Protein AF-A0A6H1K4X9-F1 (afdb_monomer)

Structure (mmCIF, N/CA/C/O backbone):
data_AF-A0A6H1K4X9-F1
#
_entry.id   AF-A0A6H1K4X9-F1
#
loop_
_atom_site.group_PDB
_atom_site.id
_atom_site.type_symbol
_atom_site.label_atom_id
_atom_site.label_alt_id
_atom_site.label_comp_id
_atom_site.label_asym_id
_atom_site.label_entity_id
_atom_site.label_seq_id
_atom_site.pdbx_PDB_ins_code
_atom_site.Cartn_x
_atom_site.Cartn_y
_atom_site.Cartn_z
_atom_site.occupancy
_atom_site.B_iso_or_equiv
_atom_site.auth_seq_id
_atom_site.auth_comp_id
_atom_site.auth_asym_id
_atom_site.auth_atom_id
_atom_site.pdbx_PDB_model_num
ATOM 1 N N . MET A 1 1 ? 22.602 -9.487 23.850 1.00 39.19 1 MET A N 1
ATOM 2 C CA . MET A 1 1 ? 22.502 -9.867 22.423 1.00 39.19 1 MET A CA 1
ATOM 3 C C . MET A 1 1 ? 22.279 -8.601 21.614 1.00 39.19 1 MET A C 1
ATOM 5 O O . MET A 1 1 ? 21.149 -8.161 21.481 1.00 39.19 1 MET A O 1
ATOM 9 N N . GLY A 1 2 ? 23.353 -7.943 21.185 1.00 30.09 2 GLY A N 1
ATOM 10 C CA . GLY A 1 2 ? 23.281 -6.676 20.458 1.00 30.09 2 GLY A CA 1
ATOM 11 C C . GLY A 1 2 ? 24.159 -6.767 19.224 1.00 30.09 2 GLY A C 1
ATOM 12 O O . GLY A 1 2 ? 25.364 -6.964 19.346 1.00 30.09 2 GLY A O 1
ATOM 13 N N . CYS A 1 3 ? 23.555 -6.671 18.043 1.00 30.39 3 CYS A N 1
ATOM 14 C CA . CYS A 1 3 ? 24.294 -6.522 16.800 1.00 30.39 3 CYS A CA 1
ATOM 15 C C . CYS A 1 3 ? 24.533 -5.022 16.596 1.00 30.39 3 CYS A C 1
ATOM 17 O O . CYS A 1 3 ? 23.620 -4.281 16.236 1.00 30.39 3 CYS A O 1
ATOM 19 N N . ALA A 1 4 ? 25.739 -4.555 16.917 1.00 30.83 4 ALA A N 1
ATOM 20 C CA . ALA A 1 4 ? 26.140 -3.180 16.668 1.00 30.83 4 ALA A CA 1
ATOM 21 C C . ALA A 1 4 ? 26.573 -3.042 15.201 1.00 30.83 4 ALA A C 1
ATOM 23 O O . ALA A 1 4 ? 27.625 -3.536 14.800 1.00 30.83 4 ALA A O 1
ATOM 24 N N . LEU A 1 5 ? 25.757 -2.362 14.397 1.00 33.91 5 LEU A N 1
ATOM 25 C CA . LEU A 1 5 ? 26.104 -1.966 13.034 1.00 33.91 5 LEU A CA 1
ATOM 26 C C . LEU A 1 5 ? 27.127 -0.822 13.089 1.00 33.91 5 LEU A C 1
ATOM 28 O O . LEU A 1 5 ? 26.768 0.329 13.332 1.00 33.91 5 LEU A O 1
ATOM 32 N N . ARG A 1 6 ? 28.409 -1.123 12.851 1.00 31.22 6 ARG A N 1
ATOM 33 C CA . ARG A 1 6 ? 29.412 -0.097 12.527 1.00 31.22 6 ARG A CA 1
ATOM 34 C C . ARG A 1 6 ? 29.442 0.114 11.017 1.00 31.22 6 ARG A C 1
ATOM 36 O O . ARG A 1 6 ? 29.707 -0.805 10.250 1.00 31.22 6 ARG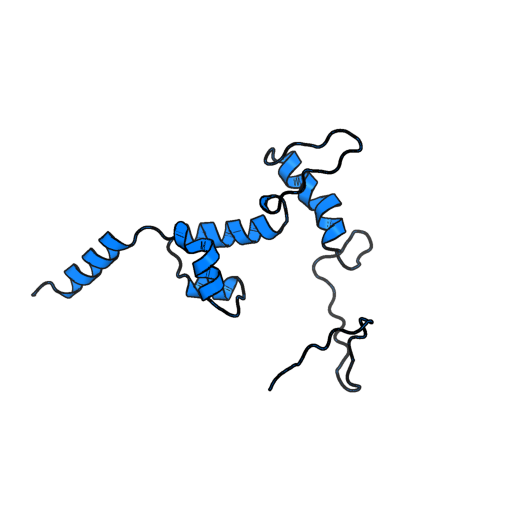 A O 1
ATOM 43 N N . TYR A 1 7 ? 29.147 1.342 10.606 1.00 37.97 7 TYR A N 1
ATOM 44 C CA . TYR A 1 7 ? 29.132 1.779 9.215 1.00 37.97 7 TYR A CA 1
ATOM 45 C C . TYR A 1 7 ? 30.551 2.168 8.780 1.00 37.97 7 TYR A C 1
ATOM 47 O O . TYR A 1 7 ? 31.004 3.281 9.036 1.00 37.97 7 TYR A O 1
ATOM 55 N N . SER A 1 8 ? 31.271 1.261 8.123 1.00 31.39 8 SER A N 1
ATOM 56 C CA . SER A 1 8 ? 32.501 1.609 7.405 1.00 31.39 8 SER A CA 1
ATOM 57 C C . SER A 1 8 ? 32.695 0.708 6.187 1.00 31.39 8 SER A C 1
ATOM 59 O O . SER A 1 8 ? 33.054 -0.453 6.325 1.00 31.39 8 SER A O 1
ATOM 61 N N . ARG A 1 9 ? 32.423 1.296 5.013 1.00 38.53 9 ARG A N 1
ATOM 62 C CA . ARG A 1 9 ? 32.922 0.974 3.661 1.00 38.53 9 ARG A CA 1
ATOM 63 C C . ARG A 1 9 ? 33.190 -0.512 3.358 1.00 38.53 9 ARG A C 1
ATOM 65 O O . ARG A 1 9 ? 34.259 -1.029 3.648 1.00 38.53 9 ARG A O 1
ATOM 72 N N . GLY A 1 10 ? 32.254 -1.124 2.630 1.00 34.19 10 GLY A N 1
ATOM 73 C CA . GLY A 1 10 ? 32.432 -2.414 1.958 1.00 34.19 10 GLY A CA 1
ATOM 74 C C . GLY A 1 10 ? 31.344 -3.407 2.347 1.00 34.19 10 GLY A C 1
ATOM 75 O O . GLY A 1 10 ? 31.325 -3.903 3.468 1.00 34.19 10 GLY A O 1
ATOM 76 N N . PHE A 1 11 ? 30.429 -3.710 1.424 1.00 34.09 11 PHE A N 1
ATOM 77 C CA . PHE A 1 11 ? 29.456 -4.794 1.582 1.00 34.09 11 PHE A CA 1
ATOM 78 C C . PHE A 1 11 ? 30.164 -6.153 1.445 1.00 34.09 11 PHE A C 1
ATOM 80 O O . PHE A 1 11 ? 29.998 -6.850 0.451 1.00 34.09 11 PHE A O 1
ATOM 87 N N . HIS A 1 12 ? 30.962 -6.536 2.438 1.00 33.03 12 HIS A N 1
ATOM 88 C CA . HIS A 1 12 ? 31.313 -7.933 2.658 1.00 33.03 12 HIS A CA 1
ATOM 89 C C . HIS A 1 12 ? 30.300 -8.489 3.655 1.00 33.03 12 HIS A C 1
ATOM 91 O O . HIS A 1 12 ? 30.369 -8.197 4.849 1.00 33.03 12 HIS A O 1
ATOM 97 N N . CYS A 1 13 ? 29.318 -9.261 3.176 1.00 36.28 13 CYS A N 1
ATOM 98 C CA . CYS A 1 13 ? 28.605 -10.139 4.092 1.00 36.28 13 CYS A CA 1
ATOM 99 C C . CYS A 1 13 ? 29.633 -11.164 4.585 1.00 36.28 13 CYS A C 1
ATOM 101 O O . CYS A 1 13 ? 30.194 -11.927 3.796 1.00 36.28 13 CYS A O 1
ATOM 103 N N . TRP A 1 14 ? 29.948 -11.132 5.874 1.00 41.56 14 TRP A N 1
ATOM 104 C CA . TRP A 1 14 ? 30.823 -12.126 6.474 1.00 41.56 14 TRP A CA 1
ATOM 105 C C . TRP A 1 14 ? 30.054 -13.445 6.526 1.00 41.56 14 TRP A C 1
ATOM 107 O O . TRP A 1 14 ? 29.203 -13.656 7.389 1.00 41.56 14 TRP A O 1
ATOM 117 N N . LEU A 1 15 ? 30.319 -14.309 5.548 1.00 48.75 15 LEU A N 1
ATOM 118 C CA . LEU A 1 15 ? 30.091 -15.739 5.683 1.00 48.75 15 LEU A CA 1
ATOM 119 C C . LEU A 1 15 ? 30.999 -16.196 6.825 1.00 48.75 15 LEU A C 1
ATOM 121 O O . LEU A 1 15 ? 32.217 -16.111 6.716 1.00 48.75 15 LEU A O 1
ATOM 125 N N . SER A 1 16 ? 30.412 -16.618 7.941 1.00 53.03 16 SER A N 1
ATOM 126 C CA . SER A 1 16 ? 31.153 -17.441 8.893 1.00 53.03 16 SER A CA 1
ATOM 127 C C . SER A 1 16 ? 31.391 -18.785 8.210 1.00 53.03 16 SER A C 1
ATOM 129 O O . SER A 1 16 ? 30.435 -19.422 7.756 1.00 53.03 16 SER A O 1
ATOM 131 N N . ASP A 1 17 ? 32.658 -19.177 8.083 1.00 54.19 17 ASP A N 1
ATOM 132 C CA . ASP A 1 17 ? 33.061 -20.474 7.544 1.00 54.19 17 ASP A CA 1
ATOM 133 C C . ASP A 1 17 ? 32.366 -21.586 8.345 1.00 54.19 17 ASP A C 1
ATOM 135 O O . ASP A 1 17 ? 32.671 -21.812 9.514 1.00 54.19 17 ASP A O 1
ATOM 139 N N . GLY A 1 18 ? 31.360 -22.226 7.739 1.00 59.34 18 GLY A N 1
ATOM 140 C CA . GLY A 1 18 ? 30.583 -23.299 8.369 1.00 59.34 18 GLY A CA 1
ATOM 141 C C . GLY A 1 18 ? 29.082 -23.299 8.067 1.00 59.34 18 GLY A C 1
ATOM 142 O O . GLY A 1 18 ? 28.439 -24.332 8.237 1.00 59.34 18 GLY A O 1
ATOM 143 N N . TRP A 1 19 ? 28.505 -22.196 7.577 1.00 60.03 19 TRP A N 1
ATOM 144 C CA . TRP A 1 19 ? 27.093 -22.197 7.169 1.00 60.03 19 TRP A CA 1
ATOM 145 C C . TRP A 1 19 ? 26.916 -22.776 5.758 1.00 60.03 19 TRP A C 1
ATOM 147 O O . TRP A 1 19 ? 27.629 -22.364 4.836 1.00 60.03 19 TRP A O 1
ATOM 157 N N . PRO A 1 20 ? 25.952 -23.692 5.537 1.00 63.72 20 PRO A N 1
ATOM 158 C CA . PRO A 1 20 ? 25.672 -24.193 4.199 1.00 63.72 20 PRO A CA 1
ATOM 159 C C . PRO A 1 20 ? 25.245 -23.032 3.298 1.00 63.72 20 PRO A C 1
ATOM 161 O O . PRO A 1 20 ? 24.367 -22.242 3.652 1.00 63.72 20 PRO A O 1
ATOM 164 N N . ARG A 1 21 ? 25.850 -22.930 2.107 1.00 62.00 21 ARG A N 1
ATOM 165 C CA . ARG A 1 21 ? 25.431 -21.961 1.086 1.00 62.00 21 ARG A CA 1
ATOM 166 C C . ARG A 1 21 ? 24.028 -22.338 0.619 1.00 62.00 21 ARG A C 1
ATOM 168 O O . ARG A 1 21 ? 23.858 -23.173 -0.264 1.00 62.00 21 ARG A O 1
ATOM 175 N N . THR A 1 22 ? 23.006 -21.726 1.203 1.00 65.44 22 THR A N 1
ATOM 176 C CA . THR A 1 22 ? 21.626 -21.900 0.749 1.00 65.44 22 THR A CA 1
ATOM 177 C C . THR A 1 22 ? 21.401 -21.064 -0.507 1.00 65.44 22 THR A C 1
ATO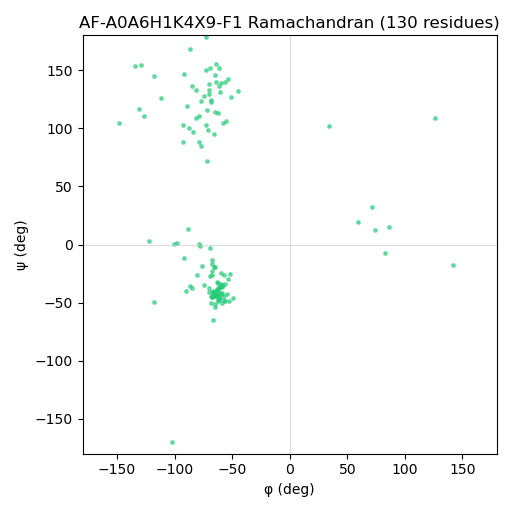M 179 O O . THR A 1 22 ? 20.923 -19.933 -0.434 1.00 65.44 22 THR A O 1
ATOM 182 N N . ALA A 1 23 ? 21.755 -21.603 -1.674 1.00 68.50 23 ALA A N 1
ATOM 183 C CA . ALA A 1 23 ? 21.335 -21.042 -2.953 1.00 68.50 23 ALA A CA 1
ATOM 184 C C . ALA A 1 23 ? 19.886 -21.472 -3.216 1.00 68.50 23 ALA A C 1
ATOM 186 O O . ALA A 1 23 ? 19.631 -22.532 -3.782 1.00 68.50 23 ALA A O 1
ATOM 187 N N . ARG A 1 24 ? 18.917 -20.683 -2.741 1.00 77.50 24 ARG A N 1
ATOM 188 C CA . ARG A 1 24 ? 17.514 -20.886 -3.118 1.00 77.50 24 ARG A CA 1
ATOM 189 C C . ARG A 1 24 ? 17.241 -20.164 -4.440 1.00 77.50 24 ARG A C 1
ATOM 191 O O . ARG A 1 24 ? 17.692 -19.026 -4.587 1.00 77.50 24 ARG A O 1
ATOM 198 N N . PRO A 1 25 ? 16.521 -20.784 -5.391 1.00 84.81 25 PRO A N 1
ATOM 199 C CA . PRO A 1 25 ? 16.111 -20.086 -6.600 1.00 84.81 25 PRO A CA 1
ATOM 200 C C . PRO A 1 25 ? 15.236 -18.883 -6.230 1.00 84.81 25 PRO A C 1
ATOM 202 O O . PRO A 1 25 ? 14.395 -18.960 -5.332 1.00 84.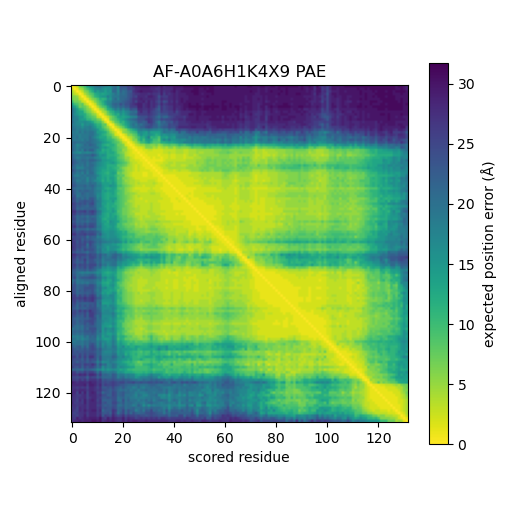81 25 PRO A O 1
ATOM 205 N N . LEU A 1 26 ? 15.456 -17.760 -6.912 1.00 89.06 26 LEU A N 1
ATOM 206 C CA . LEU A 1 26 ? 14.637 -16.563 -6.746 1.00 89.06 26 LEU A CA 1
ATOM 207 C C . LEU A 1 26 ? 13.243 -16.818 -7.332 1.00 89.06 26 LEU A C 1
ATOM 209 O O . LEU A 1 26 ? 13.128 -17.293 -8.459 1.00 89.06 26 LEU A O 1
ATOM 213 N N . LEU A 1 27 ? 12.193 -16.463 -6.586 1.00 91.62 27 LEU A N 1
ATOM 214 C CA . LEU A 1 27 ? 10.813 -16.526 -7.086 1.00 91.62 27 LEU A CA 1
ATOM 215 C C . LEU A 1 27 ? 10.553 -15.462 -8.160 1.00 91.62 27 LEU A C 1
ATOM 217 O O . LEU A 1 27 ? 9.917 -15.741 -9.170 1.00 91.62 27 LEU A O 1
ATOM 221 N N . PHE A 1 28 ? 11.085 -14.253 -7.955 1.00 90.88 28 PHE A N 1
ATOM 222 C CA . PHE A 1 28 ? 11.006 -13.153 -8.912 1.00 90.88 28 PHE A CA 1
ATOM 223 C C . PHE A 1 28 ? 12.386 -12.869 -9.480 1.00 90.88 28 PHE A C 1
ATOM 225 O O . PHE A 1 28 ? 13.340 -12.633 -8.734 1.00 90.88 28 PHE A O 1
ATOM 232 N N . THR A 1 29 ? 12.478 -12.876 -10.805 1.00 92.19 29 THR A N 1
ATOM 233 C CA . THR A 1 29 ? 13.719 -12.602 -11.522 1.00 92.19 29 THR A CA 1
ATOM 234 C C . THR A 1 29 ? 13.499 -11.554 -12.596 1.00 92.19 29 THR A C 1
ATOM 236 O O . THR A 1 29 ? 12.384 -11.370 -13.081 1.00 92.19 29 THR A O 1
ATOM 239 N N . ASN A 1 30 ? 14.566 -10.842 -12.948 1.00 89.06 30 ASN A N 1
ATOM 240 C CA . ASN A 1 30 ? 14.553 -9.980 -14.123 1.00 89.06 30 ASN A CA 1
ATOM 241 C C . ASN A 1 30 ? 14.592 -10.823 -15.417 1.00 89.06 30 ASN A C 1
ATOM 243 O O . ASN A 1 30 ? 14.709 -12.049 -15.378 1.00 89.06 30 ASN A O 1
ATOM 247 N N . SER A 1 31 ? 14.558 -10.167 -16.577 1.00 87.44 31 SER A N 1
ATOM 248 C CA . SER A 1 31 ? 14.633 -10.835 -17.887 1.00 87.44 31 SER A CA 1
ATOM 249 C C . SER A 1 31 ? 15.885 -11.707 -18.077 1.00 87.44 31 SER A C 1
ATOM 251 O O . SER A 1 31 ? 15.843 -12.691 -18.810 1.00 87.44 31 SER A O 1
ATOM 253 N N . ALA A 1 32 ? 16.976 -11.403 -17.372 1.00 89.88 32 ALA A N 1
ATOM 254 C CA . ALA A 1 32 ? 18.211 -12.185 -17.357 1.00 89.88 32 ALA A CA 1
ATOM 255 C C . ALA A 1 32 ? 18.227 -13.300 -16.287 1.00 89.88 32 ALA A C 1
ATOM 257 O O . ALA A 1 32 ? 19.288 -13.844 -15.987 1.00 89.88 32 ALA A O 1
ATOM 258 N N . ARG A 1 33 ? 17.075 -13.635 -15.683 1.00 87.31 33 ARG A N 1
ATOM 259 C CA . ARG A 1 33 ? 16.924 -14.619 -14.590 1.00 87.31 33 ARG A CA 1
ATOM 260 C C . ARG A 1 33 ? 17.735 -14.296 -13.321 1.00 87.31 33 ARG A C 1
ATOM 262 O O . ARG A 1 33 ? 17.970 -15.169 -12.488 1.00 87.31 33 ARG A O 1
ATOM 269 N N . GLY A 1 34 ? 18.146 -13.040 -13.158 1.00 89.50 34 GLY A N 1
ATOM 270 C CA . GLY A 1 34 ? 18.888 -12.534 -12.004 1.00 89.50 34 GLY A CA 1
ATOM 271 C C . GLY A 1 34 ? 18.017 -11.745 -11.023 1.00 89.50 34 GLY A C 1
ATOM 272 O O . GLY A 1 34 ? 16.791 -11.706 -11.134 1.00 89.50 34 GLY A O 1
ATOM 273 N N . ILE A 1 35 ? 18.665 -11.083 -10.061 1.00 91.00 35 ILE A N 1
ATOM 274 C CA . ILE A 1 35 ? 18.002 -10.265 -9.034 1.00 91.00 35 ILE A CA 1
ATOM 275 C C . ILE A 1 35 ? 17.221 -9.110 -9.677 1.00 91.00 35 ILE A C 1
ATOM 277 O O . ILE A 1 35 ? 17.721 -8.397 -10.552 1.00 91.00 35 ILE A O 1
ATOM 281 N N . VAL A 1 36 ? 16.005 -8.883 -9.182 1.00 91.88 36 VAL A N 1
ATOM 282 C CA . VAL A 1 36 ? 15.227 -7.680 -9.486 1.00 91.88 36 VAL A CA 1
ATOM 283 C C . VAL A 1 36 ? 15.752 -6.521 -8.639 1.00 91.88 36 VAL A C 1
ATOM 285 O O . VAL A 1 36 ? 15.581 -6.482 -7.421 1.00 91.88 36 VAL A O 1
ATOM 288 N N . TRP A 1 37 ? 16.395 -5.550 -9.283 1.00 90.75 37 TRP A N 1
ATOM 289 C CA . TRP A 1 37 ? 16.837 -4.331 -8.612 1.00 90.75 37 TRP A CA 1
ATOM 290 C C . TRP A 1 37 ? 15.658 -3.389 -8.393 1.00 90.75 37 TRP A C 1
ATOM 292 O O . TRP A 1 37 ? 15.030 -2.956 -9.357 1.00 90.75 37 TRP A O 1
ATOM 302 N N . ARG A 1 38 ? 15.403 -3.002 -7.134 1.00 87.19 38 ARG A N 1
ATOM 303 C CA . ARG A 1 38 ? 14.289 -2.111 -6.758 1.00 87.19 38 ARG A CA 1
ATOM 304 C C . ARG A 1 38 ? 14.219 -0.851 -7.623 1.00 87.19 38 ARG A C 1
ATOM 306 O O . ARG A 1 38 ? 13.137 -0.475 -8.053 1.00 87.19 38 ARG A O 1
ATOM 313 N N . SER A 1 39 ? 15.353 -0.185 -7.848 1.00 86.44 39 SER A N 1
ATOM 314 C CA . SER A 1 39 ? 15.398 1.068 -8.614 1.00 86.44 39 SER A CA 1
ATOM 315 C C . SER A 1 39 ? 15.038 0.858 -10.086 1.00 86.44 39 SER A C 1
ATOM 317 O O . SER A 1 39 ? 14.274 1.652 -10.627 1.00 86.44 39 SER A O 1
ATOM 319 N N . ASN A 1 40 ? 15.524 -0.226 -10.702 1.00 89.44 40 ASN A N 1
ATOM 320 C CA . ASN A 1 40 ? 15.211 -0.550 -12.095 1.00 89.44 40 ASN A CA 1
ATOM 321 C C . ASN A 1 40 ? 13.744 -0.935 -12.232 1.00 89.44 40 ASN A C 1
ATOM 323 O O . ASN A 1 40 ? 13.041 -0.322 -13.023 1.00 89.44 40 ASN A O 1
ATOM 327 N N . PHE A 1 41 ? 13.272 -1.853 -11.388 1.00 90.44 41 PHE A N 1
ATOM 328 C CA . PHE A 1 41 ? 11.871 -2.264 -11.360 1.00 90.44 41 PHE A CA 1
ATOM 329 C C . PHE A 1 41 ? 10.935 -1.066 -11.179 1.00 90.44 41 PHE A C 1
ATOM 331 O O . PHE A 1 41 ? 9.933 -0.939 -11.873 1.00 90.44 41 PHE A O 1
ATOM 338 N N . ASN A 1 42 ? 11.286 -0.130 -10.289 1.00 88.44 42 ASN A N 1
ATOM 339 C CA . ASN A 1 42 ? 10.460 1.045 -10.035 1.00 88.44 42 ASN A CA 1
ATOM 340 C C . ASN A 1 42 ? 10.271 1.930 -11.283 1.00 88.44 42 ASN A C 1
ATOM 342 O O . ASN A 1 42 ? 9.214 2.529 -11.458 1.00 88.44 42 ASN A O 1
ATOM 346 N N . VAL A 1 43 ? 11.304 2.055 -12.118 1.00 86.50 43 VAL A N 1
ATOM 347 C CA . VAL A 1 43 ? 11.292 2.927 -13.303 1.00 86.50 43 VAL A CA 1
ATOM 348 C C . VAL A 1 43 ? 10.790 2.196 -14.547 1.00 86.50 43 VAL A C 1
ATOM 350 O O . VAL A 1 43 ? 10.066 2.798 -15.333 1.00 86.50 43 VAL A O 1
ATOM 353 N N . GLN A 1 44 ? 11.176 0.933 -14.727 1.00 88.69 44 GLN A N 1
ATOM 354 C CA . GLN A 1 44 ? 10.916 0.163 -15.945 1.00 88.69 44 GLN A CA 1
ATOM 355 C C . GLN A 1 44 ? 9.561 -0.537 -15.941 1.00 88.69 44 GLN A C 1
ATOM 357 O O . GLN A 1 44 ? 8.933 -0.610 -16.990 1.00 88.69 44 GLN A O 1
ATOM 362 N N . ASP A 1 45 ? 9.105 -1.015 -14.783 1.00 90.12 45 ASP A N 1
ATOM 363 C CA . ASP A 1 45 ? 7.906 -1.852 -14.694 1.00 90.12 45 ASP A CA 1
ATOM 364 C C . ASP A 1 45 ? 6.827 -1.175 -13.854 1.00 90.12 45 ASP A C 1
ATOM 366 O O . ASP A 1 45 ? 5.682 -1.034 -14.280 1.00 90.12 45 ASP A O 1
ATOM 370 N N . TRP A 1 46 ? 7.207 -0.706 -12.660 1.00 91.00 46 TRP A N 1
ATOM 371 C CA . TRP A 1 46 ? 6.256 -0.168 -11.702 1.00 91.00 46 TRP A CA 1
ATOM 372 C C . TRP A 1 46 ? 5.629 1.119 -12.202 1.00 91.00 46 TRP A C 1
ATOM 374 O O . TRP A 1 46 ? 4.442 1.092 -12.422 1.00 91.00 46 TRP A O 1
ATOM 384 N N . LYS A 1 47 ? 6.368 2.222 -12.394 1.00 90.19 47 LYS A N 1
ATOM 385 C CA . LYS A 1 47 ? 5.802 3.536 -12.772 1.00 90.19 47 LYS A CA 1
ATOM 386 C C . LYS A 1 47 ? 5.006 3.554 -14.091 1.00 90.19 47 LYS A C 1
ATOM 388 O O . LYS A 1 47 ? 4.004 4.269 -14.137 1.00 90.19 47 LYS A O 1
ATOM 393 N N . PRO A 1 48 ? 5.369 2.779 -15.127 1.00 91.94 48 PRO A N 1
ATOM 394 C CA . PRO A 1 48 ? 4.514 2.618 -16.301 1.00 91.94 48 PRO A CA 1
ATOM 395 C C . PRO A 1 48 ? 3.136 2.022 -15.992 1.00 91.94 48 PRO A C 1
ATOM 397 O O . PRO A 1 48 ? 2.160 2.424 -16.616 1.00 91.94 48 PRO A O 1
ATOM 400 N N . ALA A 1 49 ? 3.014 1.123 -15.011 1.00 91.69 49 ALA A N 1
ATOM 401 C CA . ALA A 1 49 ? 1.744 0.477 -14.674 1.00 91.69 49 ALA A CA 1
ATOM 402 C C . ALA A 1 49 ? 0.653 1.434 -14.123 1.00 91.69 49 ALA A C 1
ATOM 404 O O . ALA A 1 49 ? -0.433 1.467 -14.701 1.00 91.69 49 ALA A O 1
ATOM 405 N N . PRO A 1 50 ? 0.871 2.256 -13.071 1.00 90.38 50 PRO A N 1
ATOM 406 C CA . PRO A 1 50 ? -0.097 3.239 -12.613 1.00 90.38 50 PRO A CA 1
ATOM 407 C C . PRO A 1 50 ? -0.298 4.357 -13.637 1.00 90.38 50 PRO A C 1
ATOM 409 O O . PRO A 1 50 ? -1.379 4.930 -13.666 1.00 90.38 50 PRO A O 1
ATOM 412 N N . ALA A 1 51 ? 0.687 4.662 -14.492 1.00 91.75 51 ALA A N 1
ATOM 413 C CA . ALA A 1 51 ? 0.491 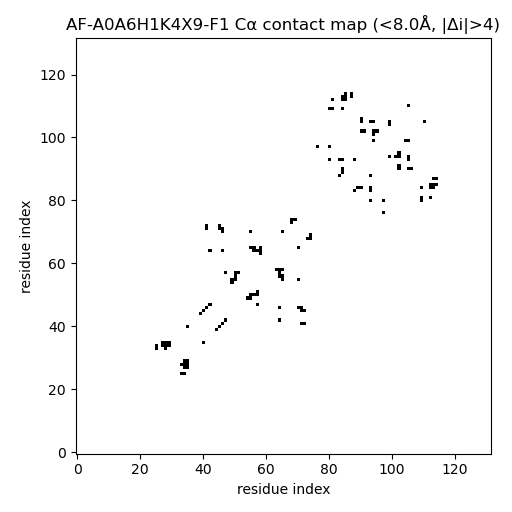5.617 -15.582 1.00 91.75 51 ALA A CA 1
ATOM 414 C C . ALA A 1 51 ? -0.482 5.071 -16.635 1.00 91.75 51 ALA A C 1
ATOM 416 O O . ALA A 1 51 ? -1.425 5.759 -17.017 1.00 91.75 51 ALA A O 1
ATOM 417 N N . ALA A 1 52 ? -0.314 3.806 -17.030 1.00 92.38 52 ALA A N 1
ATOM 418 C CA . ALA A 1 52 ? -1.245 3.104 -17.908 1.00 92.38 52 ALA A CA 1
ATOM 419 C C . ALA A 1 52 ? -2.640 2.951 -17.276 1.00 92.38 52 ALA A C 1
ATOM 421 O O . ALA A 1 52 ? -3.643 3.011 -17.980 1.00 92.38 52 ALA A O 1
ATOM 422 N N . ALA A 1 53 ? -2.714 2.809 -15.949 1.00 91.19 53 ALA A N 1
ATOM 423 C CA . ALA A 1 53 ? -3.969 2.797 -15.196 1.00 91.19 53 ALA A CA 1
ATOM 424 C C . ALA A 1 53 ? -4.577 4.198 -14.962 1.00 91.19 53 ALA A C 1
ATOM 426 O O . ALA A 1 53 ? -5.628 4.301 -14.335 1.00 91.19 53 ALA A O 1
ATOM 427 N N . GLY A 1 54 ? -3.926 5.277 -15.416 1.00 91.25 54 GLY A N 1
ATOM 428 C CA . GLY A 1 54 ? -4.408 6.654 -15.253 1.00 91.25 54 GLY A CA 1
ATOM 429 C C . GLY A 1 54 ? -4.285 7.227 -13.834 1.00 91.25 54 GLY A C 1
ATOM 430 O O . GLY A 1 54 ? -4.860 8.273 -13.549 1.00 91.25 54 GLY A O 1
ATOM 431 N N . LEU A 1 55 ? -3.539 6.572 -12.940 1.00 88.38 55 LEU A N 1
ATOM 432 C CA . LEU A 1 55 ? -3.320 7.018 -11.557 1.00 88.38 55 LEU A CA 1
ATOM 433 C C . LEU A 1 55 ? -2.237 8.097 -11.444 1.00 88.38 55 LEU A C 1
ATOM 435 O O . LEU A 1 55 ? -2.234 8.871 -10.489 1.00 88.38 55 LEU A O 1
ATOM 439 N N . ILE A 1 56 ? -1.299 8.130 -12.392 1.00 90.25 56 ILE A N 1
ATOM 440 C CA . ILE A 1 56 ? -0.254 9.155 -12.486 1.00 90.25 56 ILE A CA 1
ATOM 441 C C . ILE A 1 56 ? -0.137 9.644 -13.934 1.00 90.25 56 ILE A C 1
ATOM 443 O O . ILE A 1 56 ? -0.435 8.883 -14.857 1.00 90.25 56 ILE A O 1
ATOM 447 N N . PRO A 1 57 ? 0.319 10.886 -14.173 1.00 89.31 57 PRO A N 1
ATOM 448 C CA . PRO A 1 57 ? 0.526 11.369 -15.530 1.00 89.31 57 PRO A CA 1
ATOM 449 C C . PRO A 1 57 ? 1.621 10.568 -16.244 1.00 89.31 57 PRO A C 1
ATOM 451 O O . PRO A 1 57 ? 2.669 10.254 -15.670 1.00 89.31 57 PRO A O 1
ATOM 454 N N . THR A 1 58 ? 1.391 10.285 -17.527 1.00 90.50 58 THR A N 1
ATOM 455 C CA . THR A 1 58 ? 2.439 9.763 -18.411 1.00 90.5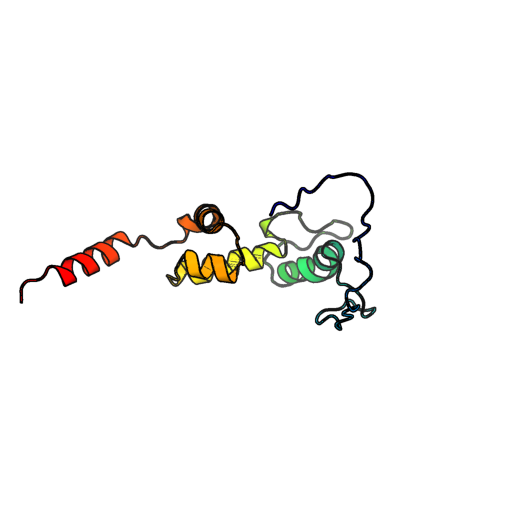0 58 THR A CA 1
ATOM 456 C C . THR A 1 58 ? 3.453 10.882 -18.676 1.00 90.50 58 THR A C 1
ATOM 458 O O . THR A 1 58 ? 3.042 11.993 -19.024 1.00 90.50 58 THR A O 1
ATOM 461 N N . PRO A 1 59 ? 4.762 10.641 -18.493 1.00 90.31 59 PRO A N 1
ATOM 462 C CA . PRO A 1 59 ? 5.775 11.661 -18.713 1.00 90.31 59 PRO A CA 1
ATOM 463 C C . PRO A 1 59 ? 5.888 11.992 -20.202 1.00 90.31 59 PRO A C 1
ATOM 465 O O . PRO A 1 59 ? 5.658 11.142 -21.064 1.00 90.31 59 PRO A O 1
ATOM 468 N N . GLN A 1 60 ? 6.289 13.224 -20.515 1.00 89.88 60 GLN A N 1
ATOM 469 C CA . GLN A 1 60 ? 6.663 13.574 -21.884 1.00 89.88 60 GLN A CA 1
ATOM 470 C C . GLN A 1 60 ? 7.902 12.768 -22.323 1.00 89.88 60 GLN A C 1
ATOM 472 O O . GLN A 1 60 ? 8.704 12.362 -21.473 1.00 89.88 60 GLN A O 1
ATOM 477 N N . PRO A 1 61 ? 8.108 12.553 -23.636 1.00 90.00 61 PRO A N 1
ATOM 478 C CA . PRO A 1 61 ? 9.294 11.865 -24.137 1.00 90.00 61 PRO A CA 1
ATOM 479 C C . PRO A 1 61 ? 10.592 12.464 -23.572 1.00 90.00 61 PRO A C 1
ATOM 481 O O . PRO A 1 61 ? 10.808 13.672 -23.639 1.00 90.00 61 PRO A O 1
ATOM 484 N N . GLY A 1 62 ? 11.447 11.617 -22.992 1.00 87.94 62 GLY A N 1
ATOM 485 C CA . GLY A 1 62 ? 12.720 12.022 -22.380 1.00 87.94 62 GLY A CA 1
ATOM 486 C C . GLY A 1 62 ? 12.633 12.546 -20.939 1.00 87.94 62 GLY A C 1
ATOM 487 O O . GLY A 1 62 ? 13.674 12.721 -20.310 1.00 87.94 62 GLY A O 1
ATOM 488 N N . GLN A 1 63 ? 11.434 12.749 -20.385 1.00 88.88 63 GLN A N 1
ATOM 489 C CA . GLN A 1 63 ? 11.247 13.135 -18.982 1.00 88.88 63 GLN A CA 1
ATOM 490 C C . GLN A 1 63 ? 11.070 11.900 -18.083 1.00 88.88 63 GLN A C 1
ATOM 492 O O . GLN A 1 63 ? 10.467 10.904 -18.497 1.00 88.88 63 GLN A O 1
ATOM 497 N N . PRO A 1 64 ? 11.549 11.932 -16.827 1.00 86.62 64 PRO A N 1
ATOM 498 C CA . PRO A 1 64 ? 11.226 10.891 -15.866 1.00 86.62 64 PRO A CA 1
ATOM 499 C C . PRO A 1 64 ? 9.768 11.020 -15.406 1.00 86.62 64 PRO A C 1
ATOM 501 O O . PRO A 1 64 ? 9.225 12.114 -15.275 1.00 86.62 64 PRO A O 1
ATOM 504 N N . TYR A 1 65 ? 9.149 9.893 -15.056 1.00 87.75 65 TYR A N 1
ATOM 505 C CA . TYR A 1 65 ? 7.908 9.897 -14.277 1.00 87.75 65 TYR A CA 1
ATOM 506 C C . TYR A 1 65 ? 8.076 10.711 -12.993 1.00 87.75 65 TYR A C 1
ATOM 508 O O . TYR A 1 65 ? 9.099 10.559 -12.309 1.00 87.75 65 TYR A O 1
ATOM 516 N N . ALA A 1 66 ? 7.028 11.437 -12.600 1.00 81.19 66 ALA A N 1
ATOM 517 C CA . ALA A 1 66 ? 6.978 12.197 -11.356 1.00 81.19 66 ALA A CA 1
ATOM 518 C C . ALA A 1 66 ? 7.524 11.391 -10.161 1.00 81.19 66 ALA A C 1
ATOM 520 O O . ALA A 1 66 ? 7.222 10.205 -9.963 1.00 81.19 66 ALA A O 1
ATOM 521 N N . SER A 1 67 ? 8.402 12.013 -9.378 1.00 69.94 67 SER A N 1
ATOM 522 C CA . SER A 1 67 ? 8.942 11.428 -8.155 1.00 69.94 67 SER A CA 1
ATOM 523 C C . SER A 1 67 ? 8.093 11.862 -6.966 1.00 69.94 67 SER A C 1
ATOM 525 O O . SER A 1 67 ? 8.408 12.854 -6.316 1.00 69.94 67 SER A O 1
ATOM 527 N N . ALA A 1 68 ? 7.040 11.107 -6.665 1.00 70.75 68 ALA A N 1
ATOM 528 C CA . ALA A 1 68 ? 6.336 11.227 -5.393 1.00 70.75 68 ALA A CA 1
ATOM 529 C C . ALA A 1 68 ? 6.440 9.915 -4.617 1.00 70.75 68 ALA A C 1
ATOM 531 O O . ALA A 1 68 ? 6.457 8.825 -5.201 1.00 70.75 68 ALA A O 1
ATOM 532 N N . ARG A 1 69 ? 6.532 10.016 -3.287 1.00 67.25 69 ARG A N 1
ATOM 533 C CA . ARG A 1 69 ? 6.628 8.843 -2.410 1.00 67.25 69 ARG A CA 1
ATOM 534 C C . ARG A 1 69 ? 5.368 7.980 -2.521 1.00 67.25 69 ARG A C 1
ATOM 536 O O . ARG A 1 69 ? 5.485 6.757 -2.474 1.00 67.25 69 ARG A O 1
ATOM 543 N N . GLU A 1 70 ? 4.208 8.603 -2.743 1.00 71.75 70 GLU A N 1
ATOM 544 C CA . GLU A 1 70 ? 2.936 7.915 -3.001 1.00 71.75 70 GLU A CA 1
ATOM 545 C C . GLU A 1 70 ? 2.877 7.159 -4.337 1.00 71.75 70 GLU A C 1
ATOM 547 O O . GLU A 1 70 ? 1.983 6.345 -4.530 1.00 71.75 70 GLU A O 1
ATOM 552 N N . HIS A 1 71 ? 3.818 7.377 -5.258 1.00 75.81 71 HIS A N 1
ATOM 553 C CA . HIS A 1 71 ? 3.828 6.707 -6.564 1.00 75.81 71 HIS A CA 1
ATOM 554 C C . HIS A 1 71 ? 4.815 5.536 -6.628 1.00 75.81 71 HIS A C 1
ATOM 556 O O . HIS A 1 71 ? 4.956 4.903 -7.672 1.00 75.81 71 HIS A O 1
ATOM 562 N N . GLY A 1 72 ? 5.534 5.242 -5.541 1.00 82.12 72 GLY A N 1
ATOM 563 C CA . GLY A 1 72 ? 6.430 4.088 -5.458 1.00 82.12 72 GLY A CA 1
ATOM 564 C C . GLY A 1 72 ? 5.717 2.810 -5.007 1.00 82.12 72 GLY A C 1
ATOM 565 O O . GLY A 1 72 ? 4.619 2.856 -4.465 1.00 82.12 72 GLY A O 1
ATOM 566 N N . MET A 1 73 ? 6.393 1.664 -5.128 1.00 86.12 73 MET A N 1
ATOM 567 C CA . MET A 1 73 ? 5.890 0.347 -4.680 1.00 86.12 73 MET A CA 1
ATOM 568 C C . MET A 1 73 ? 5.394 0.311 -3.225 1.00 86.12 73 MET A C 1
ATOM 570 O O . MET A 1 73 ? 4.549 -0.505 -2.863 1.00 86.12 73 MET A O 1
ATOM 574 N N . HIS A 1 74 ? 5.903 1.201 -2.369 1.00 87.25 74 HIS A 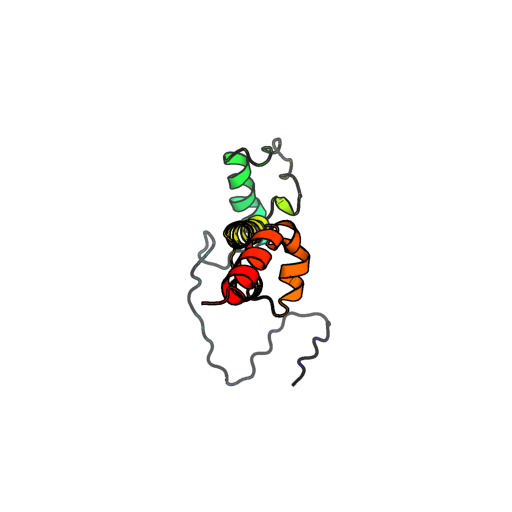N 1
ATOM 575 C CA . HIS A 1 74 ? 5.465 1.300 -0.978 1.00 87.25 74 HIS A CA 1
ATOM 576 C C . HIS A 1 74 ? 3.996 1.741 -0.839 1.00 87.25 74 HIS A C 1
ATOM 578 O O . HIS A 1 74 ? 3.379 1.472 0.189 1.00 87.25 74 HIS A O 1
ATOM 584 N N . ALA A 1 75 ? 3.415 2.346 -1.878 1.00 86.19 75 ALA A N 1
ATOM 585 C CA . ALA A 1 75 ? 1.995 2.666 -1.937 1.00 86.19 75 ALA A CA 1
ATOM 586 C C . ALA A 1 75 ? 1.109 1.419 -1.798 1.00 86.19 75 ALA A C 1
ATOM 588 O O . ALA A 1 75 ? 0.097 1.480 -1.112 1.00 86.19 75 ALA A O 1
ATOM 589 N N . LEU A 1 76 ? 1.525 0.266 -2.341 1.00 89.38 76 LEU A N 1
ATOM 590 C CA . LEU A 1 76 ? 0.793 -0.998 -2.171 1.00 89.38 76 LEU A CA 1
ATOM 591 C C . LEU A 1 76 ? 0.745 -1.443 -0.710 1.00 89.38 76 LEU A C 1
ATOM 593 O O . LEU A 1 76 ? -0.277 -1.928 -0.234 1.00 89.38 76 LEU A O 1
ATOM 597 N N . ARG A 1 77 ? 1.847 -1.248 0.020 1.00 89.50 77 ARG A N 1
ATOM 598 C CA . ARG A 1 77 ? 1.903 -1.556 1.451 1.00 89.50 77 ARG A CA 1
ATOM 599 C C . ARG A 1 77 ? 0.987 -0.633 2.251 1.00 89.50 77 ARG A C 1
ATOM 601 O O . ARG A 1 77 ? 0.335 -1.102 3.179 1.00 89.50 77 ARG A O 1
ATOM 608 N N . HIS A 1 78 ? 0.939 0.649 1.887 1.00 88.94 78 HIS A N 1
ATOM 609 C CA . HIS A 1 78 ? -0.011 1.592 2.469 1.00 88.94 78 HIS A CA 1
ATOM 610 C C . HIS A 1 78 ? -1.453 1.181 2.163 1.00 88.94 78 HIS A C 1
ATOM 612 O O . HIS A 1 78 ? -2.234 1.055 3.094 1.00 88.94 78 HIS A O 1
ATOM 618 N N . PHE A 1 79 ? -1.777 0.873 0.906 1.00 89.69 79 PHE A N 1
ATOM 619 C CA . PHE A 1 79 ? -3.107 0.423 0.496 1.00 89.69 79 PHE A CA 1
ATOM 620 C C . PHE A 1 79 ? -3.567 -0.825 1.261 1.00 89.69 79 PHE A C 1
ATOM 622 O O . PHE A 1 79 ? -4.659 -0.828 1.819 1.00 89.69 79 PHE A O 1
ATOM 629 N N . TYR A 1 80 ? -2.716 -1.851 1.357 1.00 92.75 80 TYR A N 1
ATOM 630 C CA . TYR A 1 80 ? -3.023 -3.075 2.101 1.00 92.75 80 TYR A CA 1
ATOM 631 C C . TYR A 1 80 ? -3.358 -2.794 3.572 1.00 92.75 80 TYR A C 1
ATOM 633 O O . TYR A 1 80 ? -4.369 -3.267 4.084 1.00 92.75 80 TYR A O 1
ATOM 641 N N . ALA A 1 81 ? -2.537 -1.983 4.243 1.00 91.12 81 ALA A N 1
ATOM 642 C CA . ALA A 1 81 ? -2.784 -1.594 5.627 1.00 91.12 81 ALA A CA 1
ATOM 643 C C . ALA A 1 81 ? -4.085 -0.791 5.771 1.00 91.12 81 ALA A C 1
ATOM 645 O O . ALA A 1 81 ? -4.857 -1.043 6.693 1.00 91.12 81 ALA A O 1
ATOM 646 N N . SER A 1 82 ? -4.333 0.144 4.850 1.00 87.56 82 SER A N 1
ATOM 647 C CA . SER A 1 82 ? -5.526 0.984 4.857 1.00 87.56 82 SER A CA 1
ATOM 648 C C . SER A 1 82 ? -6.807 0.168 4.734 1.00 87.56 82 SER A C 1
ATOM 650 O O . SER A 1 82 ? -7.712 0.355 5.538 1.00 87.56 82 SER A O 1
ATOM 652 N N . VAL A 1 83 ? -6.865 -0.766 3.780 1.00 91.00 83 VAL A N 1
ATOM 653 C CA . VAL A 1 83 ? -8.046 -1.615 3.552 1.00 91.00 83 VAL A CA 1
ATOM 654 C C . VAL A 1 83 ? -8.355 -2.483 4.772 1.00 91.00 83 VAL A C 1
ATOM 656 O O . VAL A 1 83 ? -9.512 -2.597 5.164 1.00 91.00 83 VAL A O 1
ATOM 659 N N . LEU A 1 84 ? -7.336 -3.072 5.404 1.00 90.56 84 LEU A N 1
ATOM 660 C CA . LEU A 1 84 ? -7.549 -3.908 6.589 1.00 90.56 84 LEU A CA 1
ATOM 661 C C . LEU A 1 84 ? -8.052 -3.102 7.790 1.00 90.56 84 LEU A C 1
ATOM 663 O O . LEU A 1 84 ? -8.949 -3.547 8.502 1.00 90.56 84 LEU A O 1
ATOM 667 N N . LEU A 1 85 ? -7.489 -1.916 8.017 1.00 88.31 85 LEU A N 1
ATOM 668 C CA . LEU A 1 85 ? -7.898 -1.069 9.137 1.00 88.31 85 LEU A CA 1
ATOM 669 C C . LEU A 1 85 ? -9.297 -0.482 8.937 1.00 88.31 85 LEU A C 1
ATOM 671 O O . LEU A 1 85 ? -10.060 -0.419 9.900 1.00 88.31 85 LEU A O 1
ATOM 675 N N . ASP A 1 86 ? -9.648 -0.118 7.703 1.00 85.25 86 ASP A N 1
ATOM 676 C CA . ASP A 1 86 ? -11.000 0.321 7.345 1.00 85.25 86 ASP A CA 1
ATOM 677 C C . ASP A 1 86 ? -12.031 -0.803 7.561 1.00 85.25 86 ASP A C 1
ATOM 679 O O . ASP A 1 86 ? -13.098 -0.580 8.132 1.00 85.25 86 ASP A O 1
ATOM 683 N N . ALA A 1 87 ? -11.658 -2.051 7.248 1.00 86.81 87 ALA A N 1
ATOM 684 C CA . ALA A 1 87 ? -12.455 -3.243 7.551 1.00 86.81 87 ALA A CA 1
ATOM 685 C C . ALA A 1 87 ? -12.543 -3.580 9.058 1.00 86.81 87 ALA A C 1
ATOM 687 O O . ALA A 1 87 ? -13.252 -4.511 9.444 1.00 86.81 87 ALA A O 1
ATOM 688 N N . GLY A 1 88 ? -11.855 -2.829 9.925 1.00 84.94 88 GLY A N 1
ATOM 689 C CA . GLY A 1 88 ? -11.898 -2.993 11.377 1.00 84.94 88 GLY A CA 1
ATOM 690 C C . GLY A 1 88 ? -10.913 -4.016 11.946 1.00 84.94 88 GLY A C 1
ATOM 691 O O . GLY A 1 88 ? -11.062 -4.397 13.109 1.00 84.94 88 GLY A O 1
ATOM 692 N N . GLU A 1 89 ? -9.914 -4.444 11.169 1.00 89.56 89 GLU A N 1
ATOM 693 C CA . GLU A 1 89 ? -8.854 -5.333 11.649 1.00 89.56 89 GLU A CA 1
ATOM 694 C C . GLU A 1 89 ? -8.053 -4.686 12.791 1.00 89.56 89 GLU A C 1
ATOM 696 O O . GLU A 1 89 ? -7.903 -3.463 12.890 1.00 89.56 89 GLU A O 1
ATOM 701 N N . SER A 1 90 ? -7.501 -5.512 13.678 1.00 88.19 90 SER A N 1
ATOM 702 C CA . SER A 1 90 ? -6.715 -5.010 14.797 1.00 88.19 90 SER A CA 1
ATOM 703 C C . SER A 1 90 ? -5.376 -4.424 14.331 1.00 88.19 90 SER A C 1
ATOM 705 O O . SER A 1 90 ? -4.644 -5.012 13.533 1.00 88.19 90 SER A O 1
ATOM 707 N N . VAL A 1 91 ? -4.982 -3.284 14.911 1.00 86.75 91 VAL A N 1
ATOM 708 C CA . VAL A 1 91 ? -3.680 -2.641 14.634 1.00 86.75 91 VAL A CA 1
ATOM 709 C C . VAL A 1 91 ? -2.513 -3.598 14.894 1.00 86.75 91 VAL A C 1
ATOM 711 O O . VAL A 1 91 ? -1.505 -3.554 14.189 1.00 86.75 91 VAL A O 1
ATOM 714 N N . LYS A 1 92 ? -2.656 -4.481 15.890 1.00 88.06 92 LYS A N 1
ATOM 715 C CA . LYS A 1 92 ? -1.668 -5.513 16.206 1.00 88.06 92 LYS A CA 1
ATOM 716 C C . LYS A 1 92 ? -1.532 -6.524 15.064 1.00 88.06 92 LYS A C 1
ATOM 718 O O . LYS A 1 92 ? -0.415 -6.721 14.597 1.00 88.06 92 LYS A O 1
ATOM 723 N N . ALA A 1 93 ? -2.634 -7.098 14.578 1.00 90.75 93 ALA A N 1
ATOM 724 C CA . ALA A 1 93 ? -2.599 -8.052 13.469 1.00 90.75 93 ALA A CA 1
ATOM 725 C C . ALA A 1 93 ? -2.027 -7.412 12.196 1.00 90.75 93 ALA A C 1
ATOM 727 O O . ALA A 1 93 ? -1.100 -7.951 11.595 1.00 90.75 93 ALA A O 1
ATOM 728 N N . VAL A 1 94 ? -2.480 -6.202 11.842 1.00 90.81 94 VAL A N 1
ATOM 729 C CA . VAL A 1 94 ? -1.922 -5.461 10.698 1.00 90.81 94 VAL A CA 1
ATOM 730 C C . VAL A 1 94 ? -0.419 -5.225 10.878 1.00 90.81 94 VAL A C 1
ATOM 732 O O . VAL A 1 94 ? 0.354 -5.410 9.941 1.00 90.81 94 VAL A O 1
ATOM 735 N N . SER A 1 95 ? 0.031 -4.868 12.083 1.00 90.44 95 SER A N 1
ATOM 736 C CA . SER A 1 95 ? 1.455 -4.706 12.394 1.00 90.44 95 SER A CA 1
ATOM 737 C C . SER A 1 95 ? 2.266 -5.985 12.167 1.00 90.44 95 SER A C 1
ATOM 739 O O . SER A 1 95 ? 3.371 -5.917 11.623 1.00 90.44 95 SER A O 1
ATOM 741 N N . GLU A 1 96 ? 1.727 -7.135 12.569 1.00 92.12 96 GLU A N 1
ATOM 742 C CA . GLU A 1 96 ? 2.352 -8.448 12.393 1.00 92.12 96 GLU A CA 1
ATOM 743 C C . GLU A 1 96 ? 2.422 -8.839 10.912 1.00 92.12 96 GLU A C 1
ATOM 745 O O . GLU A 1 96 ? 3.494 -9.214 10.440 1.00 92.12 96 GLU A O 1
ATOM 750 N N . TYR A 1 97 ? 1.345 -8.649 10.140 1.00 92.81 97 TYR A N 1
ATOM 751 C CA . TYR A 1 97 ? 1.331 -8.918 8.692 1.00 92.81 97 TYR A CA 1
ATOM 752 C C . TYR A 1 97 ? 2.344 -8.068 7.931 1.00 92.81 97 TYR A C 1
ATOM 754 O O . TYR A 1 97 ? 2.967 -8.507 6.966 1.00 92.81 97 TYR A O 1
ATOM 762 N N . LEU A 1 98 ? 2.517 -6.826 8.375 1.00 91.12 98 LEU A N 1
ATOM 763 C CA . LEU A 1 98 ? 3.496 -5.915 7.814 1.00 91.12 98 LEU A CA 1
ATOM 764 C C . LEU A 1 98 ? 4.924 -6.248 8.289 1.00 91.12 98 LEU A C 1
ATOM 766 O O . LEU A 1 98 ? 5.884 -5.822 7.642 1.00 91.12 98 LEU A O 1
ATOM 770 N N . GLY A 1 99 ? 5.093 -7.004 9.374 1.00 90.75 99 GLY A N 1
ATOM 771 C CA . GLY A 1 99 ? 6.394 -7.309 9.963 1.00 90.75 99 GLY A CA 1
ATOM 772 C C . GLY A 1 99 ? 7.033 -6.100 10.651 1.00 90.75 99 GLY A C 1
ATOM 773 O O . GLY A 1 99 ? 8.251 -5.935 10.605 1.00 90.75 99 GLY A O 1
ATOM 774 N N . HIS A 1 100 ? 6.232 -5.203 11.233 1.00 89.25 100 HIS A N 1
ATOM 775 C CA . HIS A 1 100 ? 6.775 -4.117 12.048 1.00 89.25 100 HIS A CA 1
ATOM 776 C C . HIS A 1 100 ? 7.242 -4.666 13.397 1.00 89.25 100 HIS A C 1
ATOM 778 O O . HIS A 1 100 ? 6.478 -5.304 14.115 1.00 89.25 100 HIS A O 1
ATOM 784 N N . SER A 1 101 ? 8.487 -4.361 13.765 1.00 83.06 101 SER A N 1
ATOM 785 C CA . SER A 1 101 ? 9.040 -4.693 15.083 1.00 83.06 101 SER A CA 1
ATOM 786 C C . SER A 1 101 ? 8.382 -3.907 16.221 1.00 83.06 101 SER A C 1
ATOM 788 O O . SER A 1 101 ? 8.430 -4.335 17.368 1.00 83.06 101 SER A O 1
ATOM 790 N N . ASP A 1 102 ? 7.794 -2.751 15.903 1.00 80.81 102 ASP A N 1
ATOM 791 C CA . ASP A 1 102 ? 7.083 -1.876 16.832 1.00 80.81 102 ASP A CA 1
ATOM 792 C C . ASP A 1 102 ? 5.669 -1.568 16.294 1.00 80.81 102 ASP A C 1
ATOM 794 O O . ASP A 1 102 ? 5.534 -0.823 15.312 1.00 80.81 102 ASP A O 1
ATOM 798 N N . PRO A 1 103 ? 4.605 -2.084 16.936 1.00 77.00 103 PRO A N 1
ATOM 799 C CA . PRO A 1 103 ? 3.221 -1.776 16.578 1.00 77.00 103 PRO A CA 1
ATOM 800 C C . PRO A 1 103 ? 2.854 -0.294 16.662 1.00 77.00 103 PRO A C 1
ATOM 802 O O . PRO A 1 103 ? 1.963 0.156 15.934 1.00 77.00 103 PRO A O 1
ATOM 805 N N . ALA A 1 104 ? 3.560 0.501 17.474 1.00 79.31 104 ALA A N 1
ATOM 806 C CA . ALA A 1 104 ? 3.347 1.942 17.521 1.00 79.31 104 ALA A CA 1
ATOM 807 C C . ALA A 1 104 ? 3.736 2.627 16.200 1.00 79.31 104 ALA A C 1
ATOM 809 O O . ALA A 1 104 ? 3.264 3.730 15.920 1.00 79.31 104 ALA A O 1
ATOM 810 N N . MET A 1 105 ? 4.553 1.996 15.346 1.00 80.06 105 MET A N 1
ATOM 811 C CA . MET A 1 105 ? 4.787 2.478 13.982 1.00 80.06 105 MET A CA 1
ATOM 812 C C . MET A 1 105 ? 3.511 2.403 13.134 1.00 80.06 105 MET A C 1
ATOM 814 O O . MET A 1 105 ? 3.179 3.364 12.446 1.00 80.06 105 MET A O 1
ATOM 818 N N . THR A 1 106 ? 2.764 1.298 13.221 1.00 79.88 106 THR A N 1
ATOM 819 C CA . THR A 1 106 ? 1.477 1.129 12.523 1.00 79.88 106 THR A CA 1
ATOM 820 C C . THR A 1 106 ? 0.470 2.165 13.001 1.00 79.88 106 THR A C 1
ATOM 822 O O . THR A 1 106 ? -0.154 2.839 12.184 1.00 79.88 106 THR A O 1
ATOM 825 N N . LEU A 1 107 ? 0.360 2.348 14.320 1.00 80.12 107 LEU A N 1
ATOM 826 C CA . LEU A 1 107 ? -0.566 3.318 14.896 1.00 80.12 107 LEU A CA 1
ATOM 827 C C . LEU A 1 107 ? -0.235 4.748 14.444 1.00 80.12 107 LEU A C 1
ATOM 829 O O . LEU A 1 107 ? -1.122 5.467 13.998 1.00 80.12 107 LEU A O 1
ATOM 833 N N . ARG A 1 108 ? 1.045 5.144 14.468 1.00 82.56 108 ARG A N 1
ATOM 834 C CA . ARG A 1 108 ? 1.480 6.475 14.006 1.00 82.56 108 ARG A CA 1
ATOM 835 C C . ARG A 1 108 ? 1.121 6.756 12.548 1.00 82.56 108 ARG A C 1
ATOM 837 O O . ARG A 1 108 ? 0.806 7.892 12.217 1.00 82.56 108 ARG A O 1
ATOM 844 N N . VAL A 1 109 ? 1.196 5.747 11.683 1.00 79.56 109 VAL A N 1
ATOM 845 C CA . VAL A 1 109 ? 0.961 5.923 10.244 1.00 79.56 109 VAL A CA 1
ATOM 846 C C . VAL A 1 109 ? -0.529 5.856 9.900 1.00 79.56 109 VAL A C 1
ATOM 848 O O . VAL A 1 109 ? -0.976 6.616 9.047 1.00 79.56 109 VAL A O 1
ATOM 851 N N . TYR A 1 110 ? -1.305 4.993 10.561 1.00 80.75 110 TYR A N 1
ATOM 852 C CA . TYR A 1 110 ? -2.655 4.644 10.104 1.00 80.75 110 TYR A CA 1
ATOM 853 C C . TYR A 1 110 ? -3.787 4.914 11.102 1.00 80.75 110 TYR A C 1
ATOM 855 O O . TYR A 1 110 ? -4.935 4.620 10.785 1.00 80.75 110 TYR A O 1
ATOM 863 N N . ALA A 1 111 ? -3.522 5.489 12.281 1.00 75.94 111 ALA A N 1
ATOM 864 C CA . ALA A 1 111 ? -4.569 5.746 13.281 1.00 75.94 111 ALA A CA 1
ATOM 865 C C . ALA A 1 111 ? -5.771 6.541 12.739 1.00 75.94 111 ALA A C 1
ATOM 867 O O . ALA A 1 111 ? -6.888 6.341 13.201 1.00 75.94 111 ALA A O 1
ATOM 868 N N . HIS A 1 112 ? -5.554 7.403 11.742 1.00 79.00 112 HIS A N 1
ATOM 869 C CA . HIS A 1 112 ? -6.599 8.204 11.102 1.00 79.00 112 HIS A CA 1
ATOM 870 C C . HIS A 1 112 ? -7.614 7.385 10.283 1.00 79.00 112 HIS A C 1
ATOM 872 O O . HIS A 1 112 ? -8.681 7.901 9.971 1.00 79.00 112 HIS A O 1
ATOM 878 N N . LEU A 1 113 ? -7.288 6.137 9.934 1.00 76.75 113 LEU A N 1
ATOM 879 C CA . LEU A 1 113 ? -8.168 5.225 9.194 1.00 76.75 113 LEU A CA 1
ATOM 880 C C . LEU A 1 113 ? -9.011 4.350 10.114 1.00 76.75 113 LEU A C 1
ATOM 882 O O . LEU A 1 113 ? -9.917 3.676 9.645 1.00 76.75 113 LEU A O 1
ATOM 886 N N . ILE A 1 114 ? -8.704 4.326 11.412 1.00 71.38 114 ILE A N 1
ATOM 887 C CA . ILE A 1 114 ? -9.435 3.507 12.370 1.00 71.38 114 ILE A CA 1
ATOM 888 C C . ILE A 1 114 ? -10.809 4.157 12.563 1.00 71.38 114 ILE A C 1
ATOM 890 O O . ILE A 1 114 ? -10.873 5.276 13.087 1.00 71.38 114 ILE A O 1
ATOM 894 N N . PRO A 1 115 ? -11.912 3.483 12.182 1.00 68.56 115 PRO A N 1
ATOM 895 C CA . PRO A 1 115 ? -13.247 4.033 12.358 1.00 68.56 115 PRO A CA 1
ATOM 896 C C . PRO A 1 115 ? -13.470 4.381 13.827 1.00 68.56 115 PRO A C 1
ATOM 898 O O . PRO A 1 115 ? -13.073 3.614 14.713 1.00 68.56 115 PRO A O 1
ATOM 901 N N . THR A 1 116 ? -14.123 5.512 14.106 1.00 68.69 116 THR A N 1
ATOM 902 C CA . THR A 1 116 ? -14.410 5.925 15.483 1.00 68.69 116 THR A CA 1
ATOM 903 C C . THR A 1 116 ? -15.219 4.832 16.184 1.00 68.69 116 THR A C 1
ATOM 905 O O . THR A 1 116 ? -16.412 4.636 15.970 1.00 68.69 116 THR A O 1
ATOM 908 N N . SER A 1 117 ? -14.551 4.075 17.053 1.00 64.00 117 SER A N 1
ATOM 909 C CA . SER A 1 117 ? -15.138 2.919 17.733 1.00 64.00 117 SER A CA 1
ATOM 910 C C . SER A 1 117 ? -16.022 3.317 18.908 1.00 64.00 117 SER A C 1
ATOM 912 O O . SER A 1 117 ? -16.574 2.441 19.562 1.00 64.00 117 SER A O 1
ATOM 914 N N . ARG A 1 118 ? -16.178 4.620 19.177 1.00 68.31 118 ARG A N 1
ATOM 915 C CA . ARG A 1 118 ? -16.818 5.146 20.386 1.00 68.31 118 ARG A CA 1
ATOM 916 C C . ARG A 1 118 ? -18.204 4.554 20.617 1.00 68.31 118 ARG A C 1
ATOM 918 O O . ARG A 1 118 ? -18.468 4.076 21.711 1.00 68.31 118 ARG A O 1
ATOM 925 N N . GLU A 1 119 ? -19.057 4.532 19.596 1.00 68.00 119 GLU A N 1
ATOM 926 C CA . GLU A 1 119 ? -20.419 4.004 19.743 1.00 68.00 119 GLU A CA 1
ATOM 927 C C . GLU A 1 119 ? -20.445 2.470 19.826 1.00 68.00 119 GLU A C 1
ATOM 929 O O . GLU A 1 119 ? -21.215 1.919 20.605 1.00 68.00 119 GLU A O 1
ATOM 934 N N . ARG A 1 120 ? -19.559 1.758 19.111 1.00 69.50 120 ARG A N 1
ATOM 935 C CA . ARG A 1 120 ? -19.416 0.296 19.266 1.00 69.50 120 ARG A CA 1
ATOM 936 C C . ARG A 1 120 ? -18.914 -0.086 20.657 1.00 69.50 120 ARG A C 1
ATOM 938 O O . ARG A 1 120 ? -19.447 -1.010 21.253 1.00 69.50 120 ARG A O 1
ATOM 945 N N . ALA A 1 121 ? -17.911 0.624 21.166 1.00 76.06 121 ALA A N 1
ATOM 946 C CA . ALA A 1 121 ? -17.351 0.411 22.493 1.00 76.06 121 ALA A CA 1
ATOM 947 C C . ALA A 1 121 ? -18.393 0.705 23.573 1.00 76.06 121 ALA A C 1
ATOM 949 O O . ALA A 1 121 ? -18.571 -0.102 24.479 1.00 76.06 121 ALA A O 1
ATOM 950 N N . ARG A 1 122 ? -19.134 1.812 23.429 1.00 80.62 122 ARG A N 1
ATOM 951 C CA . ARG A 1 122 ? -20.240 2.155 24.326 1.00 80.62 122 ARG A CA 1
ATOM 952 C C . ARG A 1 122 ? -21.298 1.052 24.337 1.00 80.62 122 ARG A C 1
ATOM 954 O O . ARG A 1 122 ? -21.615 0.551 25.402 1.00 80.62 122 ARG A O 1
ATOM 961 N N . ARG A 1 123 ? -21.756 0.595 23.166 1.00 82.75 123 ARG A N 1
ATOM 962 C CA . ARG A 1 123 ? -22.733 -0.503 23.056 1.00 82.75 123 ARG A CA 1
ATOM 963 C C . ARG A 1 123 ? -22.234 -1.822 23.643 1.00 82.75 123 ARG A C 1
ATOM 965 O O . ARG A 1 123 ? -23.011 -2.511 24.287 1.00 82.75 123 ARG A O 1
ATOM 972 N N . ALA A 1 124 ? -20.967 -2.175 23.432 1.00 83.19 124 ALA A N 1
ATOM 973 C CA . ALA A 1 124 ? -20.391 -3.403 23.979 1.00 83.19 124 ALA A CA 1
ATOM 974 C C . ALA A 1 124 ? -20.336 -3.376 25.516 1.00 83.19 124 ALA A C 1
ATOM 976 O O . ALA A 1 124 ? -20.643 -4.373 26.162 1.00 83.19 124 ALA A O 1
ATOM 977 N N . VAL A 1 125 ? -19.981 -2.225 26.098 1.00 86.56 125 VAL A N 1
ATOM 978 C CA . VAL A 1 125 ? -20.004 -2.026 27.554 1.00 86.56 125 VAL A CA 1
ATOM 979 C C . VAL A 1 125 ? -21.440 -2.009 28.076 1.00 86.56 125 VAL A C 1
ATOM 981 O O . VAL A 1 125 ? -21.723 -2.689 29.055 1.00 86.56 125 VAL A O 1
ATOM 984 N N . ASP A 1 126 ? -22.355 -1.307 27.402 1.00 89.50 126 ASP A N 1
ATOM 985 C CA . ASP A 1 126 ? -23.772 -1.263 27.776 1.00 89.50 126 ASP A CA 1
ATOM 986 C C . ASP A 1 126 ? -24.375 -2.675 27.808 1.00 89.50 126 ASP A C 1
ATOM 988 O O . ASP A 1 126 ? -25.051 -3.014 28.769 1.00 89.50 126 ASP A O 1
ATOM 992 N N . GLN A 1 127 ? -24.095 -3.517 26.805 1.00 89.88 127 GLN A N 1
ATOM 993 C CA . GLN A 1 127 ? -24.575 -4.90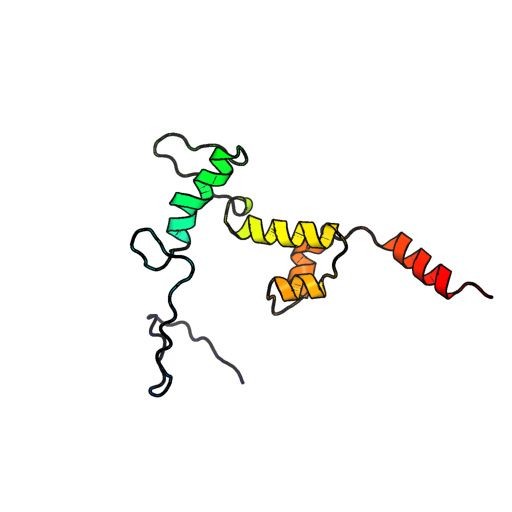5 26.740 1.00 89.88 127 GLN A CA 1
ATOM 994 C C . GLN A 1 127 ? -24.069 -5.773 27.894 1.00 89.88 127 GLN A C 1
ATOM 996 O O . GLN A 1 127 ? -24.817 -6.605 28.394 1.00 89.88 127 GLN A O 1
ATOM 1001 N N . LEU A 1 128 ? -22.821 -5.578 28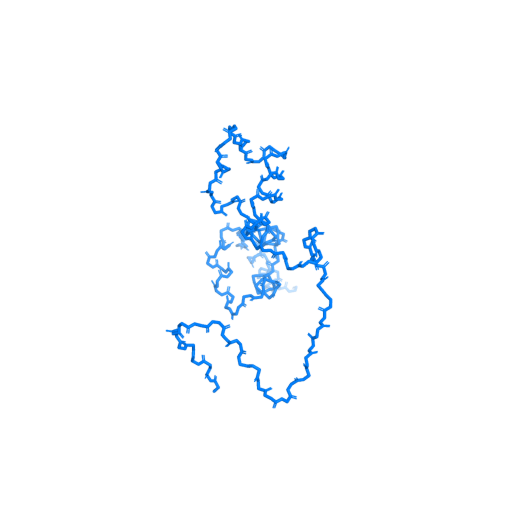.325 1.00 89.19 128 LEU A N 1
ATOM 1002 C CA . LEU A 1 128 ? -22.251 -6.308 29.457 1.00 89.19 128 LEU A CA 1
ATOM 1003 C C . LEU A 1 128 ? -22.886 -5.902 30.799 1.00 89.19 128 LEU A C 1
ATOM 1005 O O . LEU A 1 128 ? -22.870 -6.684 31.743 1.00 89.19 128 LEU A O 1
ATOM 1009 N N . LEU A 1 129 ? -23.400 -4.674 30.895 1.00 90.12 129 LEU A N 1
ATOM 1010 C CA . LEU A 1 129 ? -23.910 -4.082 32.133 1.00 90.12 129 LEU A CA 1
ATOM 1011 C C . LEU A 1 129 ? -25.440 -4.166 32.281 1.00 90.12 129 LEU A C 1
ATOM 1013 O O . LEU A 1 129 ? -25.970 -3.650 33.265 1.00 90.12 129 LEU A O 1
ATOM 1017 N N . GLN A 1 130 ? -26.161 -4.773 31.331 1.00 81.31 130 GLN A N 1
ATOM 1018 C CA . GLN A 1 130 ? -27.612 -4.967 31.452 1.00 81.31 130 GLN A CA 1
ATOM 1019 C C . GLN A 1 130 ? -27.893 -5.988 32.574 1.00 81.31 130 GLN A C 1
ATOM 1021 O O . GLN A 1 130 ? -27.335 -7.085 32.523 1.00 81.31 130 GLN A O 1
ATOM 1026 N N . PRO A 1 131 ? -28.713 -5.654 33.592 1.00 70.25 131 PRO A N 1
ATOM 1027 C CA . PRO A 1 131 ? -29.192 -6.649 34.549 1.00 70.25 131 PRO A CA 1
ATOM 1028 C C . PRO A 1 131 ? -30.091 -7.664 33.826 1.00 70.25 131 PRO A C 1
ATOM 1030 O O . PRO A 1 131 ? -30.775 -7.284 32.873 1.00 70.25 131 PRO A O 1
ATOM 1033 N N . GLU A 1 132 ? -30.053 -8.931 34.256 1.00 60.81 132 GLU A N 1
ATOM 1034 C CA . GLU A 1 132 ? -30.931 -9.989 33.719 1.00 60.81 132 GLU A CA 1
ATOM 1035 C C . GLU A 1 132 ? -32.424 -9.672 33.871 1.00 60.81 132 GLU A C 1
ATOM 1037 O O . GLU A 1 132 ? -32.808 -9.054 34.896 1.00 60.81 132 GLU A O 1
#

Solvent-accessible surface area (backbone atoms only — not comparable to full-atom values): 8633 Å² total; per-residue (Å²): 143,79,88,79,85,77,93,71,90,74,96,69,80,81,76,64,92,83,67,80,84,79,82,70,85,71,90,67,54,38,98,84,71,41,80,66,51,68,72,56,44,45,62,74,52,48,45,52,48,44,27,75,70,66,77,42,75,75,52,59,94,96,51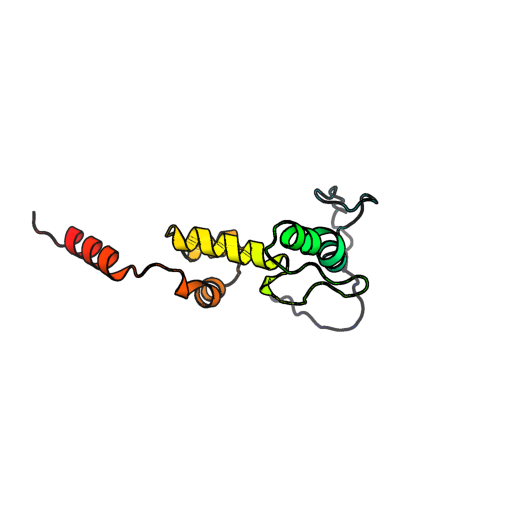,74,62,81,90,49,77,77,67,40,80,64,35,57,58,50,50,56,52,48,56,43,30,60,73,63,51,53,65,62,58,54,16,56,78,70,65,49,94,49,48,67,58,45,46,74,75,45,53,89,51,48,69,84,51,63,65,59,52,51,50,54,52,51,64,74,67,58,78,134

Nearest PDB structures (foldseek):
  6en0-assembly1_B  TM=6.459E-01  e=3.349E-02  Enterococcus faecalis
  6emy-assembly1_B  TM=5.785E-01  e=3.147E-02  Enterococcus faecalis
  1aih-assembly2_C  TM=4.882E-01  e=4.039E-02  Hpunavirus HP1

Mean predicted aligned error: 12.08 Å

Radius of gyration: 22.59 Å; Cα contacts (8 Å, |Δi|>4): 74; chains: 1; bounding box: 64×38×59 Å

Secondary structure (DSSP, 8-state):
--------S-------TTS----PPPSS--TTSS---HHHHIIIIITHHHHHTTSSPPPPTTPPP---GGGSTHHHHHHHHHHHHHTT--HHHHHHHHT-S-HHHHHHHHGGGS---HHHHHHHHHHHT---

Sequence (132 aa):
MGCALRYSRGFHCWLSDGWPRTARPLLFTNSARGIVWRSNFNVQDWKPAPAAAGLIPTPQPGQPYASAREHGMHALRHFYASVLLDAGESVKAVSEYLGHSDPAMTLRVYAHLIPTSRERARRAVDQLLQPE

Foldseek 3Di:
DDDDDDDDDDPDPDDDPPDPPPPDQDPDADPVSHDDDQVCCFQPPQLVVVCVVVNAPDDDPPDGGDDDPCSGPCVVLVVVLLVCQLVVHDLVVNCVVSVPPDSVVSCVVHVVSRPPCPVVVVVVVVVVPDDD

pLDDT: mean 77.86, std 17.73, range [30.09, 92.81]